Protein AF-A0A839HEW4-F1 (afdb_monomer)

Mean predicted ali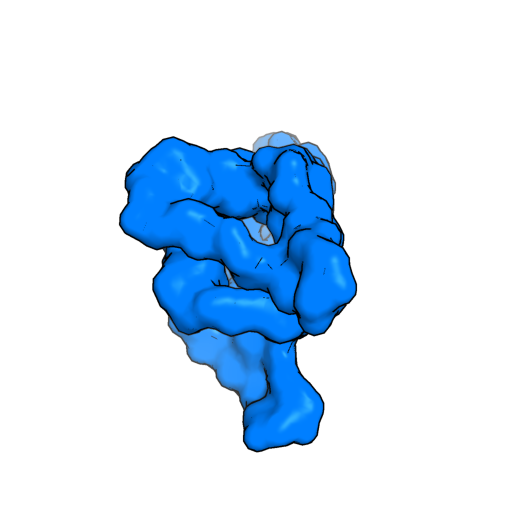gned error: 3.03 Å

Structure (mmCIF, N/CA/C/O backbone):
data_AF-A0A839HEW4-F1
#
_entry.id   AF-A0A839HEW4-F1
#
loop_
_atom_site.group_PDB
_atom_site.id
_atom_site.type_symbol
_atom_site.label_atom_id
_atom_site.label_alt_id
_atom_site.label_comp_id
_atom_site.label_asym_id
_atom_site.label_entity_id
_atom_site.label_seq_id
_atom_site.pdbx_PDB_ins_code
_atom_site.Cartn_x
_atom_site.Cartn_y
_atom_site.Cartn_z
_atom_site.occupancy
_atom_site.B_iso_or_equiv
_atom_site.auth_seq_id
_atom_site.auth_comp_id
_atom_site.auth_asym_id
_atom_site.auth_atom_id
_atom_site.pdbx_PDB_model_num
ATOM 1 N N . MET A 1 1 ? 8.901 -9.246 -14.133 1.00 79.94 1 MET A N 1
ATOM 2 C CA . MET A 1 1 ? 8.780 -8.143 -13.163 1.00 79.94 1 MET A CA 1
ATOM 3 C C . MET A 1 1 ? 8.187 -8.730 -11.905 1.00 79.94 1 MET A C 1
ATOM 5 O O . MET A 1 1 ? 7.109 -9.307 -11.976 1.00 79.94 1 MET A O 1
ATOM 9 N N . GLU A 1 2 ? 8.941 -8.693 -10.814 1.00 91.31 2 GLU A N 1
ATOM 10 C CA . GLU A 1 2 ? 8.476 -9.161 -9.508 1.00 91.31 2 GLU A CA 1
ATOM 11 C C . GLU A 1 2 ? 7.258 -8.34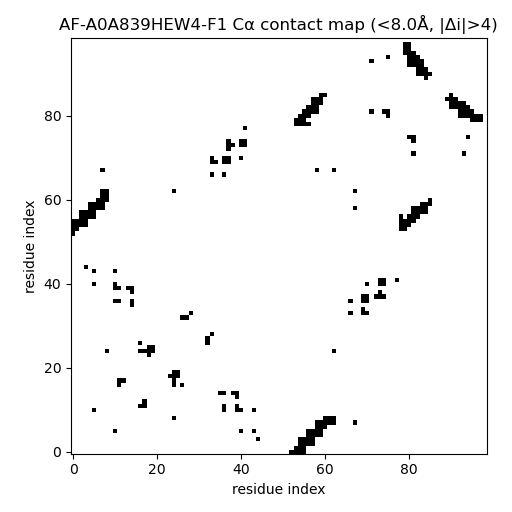2 -9.058 1.00 91.31 2 GLU A C 1
ATOM 13 O O . GLU A 1 2 ? 7.172 -7.151 -9.366 1.00 91.31 2 GLU A O 1
ATOM 18 N N . ASN A 1 3 ? 6.302 -8.980 -8.377 1.00 95.38 3 ASN A N 1
ATOM 19 C CA . ASN A 1 3 ? 5.110 -8.319 -7.850 1.00 95.38 3 ASN A CA 1
ATOM 20 C C . ASN A 1 3 ? 5.028 -8.507 -6.334 1.00 95.38 3 ASN A C 1
ATOM 22 O O . ASN A 1 3 ? 4.792 -9.617 -5.860 1.00 95.38 3 ASN A O 1
ATOM 26 N N . ILE A 1 4 ? 5.186 -7.411 -5.596 1.00 97.56 4 ILE A N 1
ATOM 27 C CA . ILE A 1 4 ? 5.145 -7.381 -4.135 1.00 97.56 4 ILE A CA 1
ATOM 28 C C . ILE A 1 4 ? 3.696 -7.247 -3.663 1.00 97.56 4 ILE A C 1
ATOM 30 O O . ILE A 1 4 ? 2.983 -6.332 -4.072 1.00 97.56 4 ILE A O 1
ATOM 34 N N . ALA A 1 5 ? 3.249 -8.144 -2.787 1.00 97.44 5 ALA A N 1
ATOM 35 C CA . ALA A 1 5 ? 1.953 -8.019 -2.129 1.00 97.44 5 ALA A CA 1
ATOM 36 C C . ALA A 1 5 ? 2.087 -7.158 -0.867 1.00 97.44 5 ALA A C 1
ATOM 38 O O . ALA A 1 5 ? 2.902 -7.452 0.004 1.00 97.44 5 ALA A O 1
ATOM 39 N N . LEU A 1 6 ? 1.275 -6.110 -0.770 1.00 98.31 6 LEU A N 1
ATOM 40 C CA . LEU A 1 6 ? 1.228 -5.195 0.362 1.00 98.31 6 LEU A CA 1
ATOM 41 C C . LEU A 1 6 ? -0.173 -5.228 0.978 1.00 98.31 6 LEU A C 1
ATOM 43 O O . LEU A 1 6 ? -1.151 -4.863 0.327 1.00 98.31 6 LEU A O 1
ATOM 47 N N . ASP A 1 7 ? -0.266 -5.660 2.233 1.00 97.00 7 ASP A N 1
ATOM 48 C CA . ASP A 1 7 ? -1.511 -5.640 3.002 1.00 97.00 7 ASP A CA 1
ATOM 49 C C . ASP A 1 7 ? -1.596 -4.373 3.863 1.00 97.00 7 ASP A C 1
ATOM 51 O O . ASP A 1 7 ? -0.647 -4.012 4.563 1.00 97.00 7 ASP A O 1
ATOM 55 N N . PHE A 1 8 ? -2.746 -3.701 3.829 1.00 97.38 8 PHE A N 1
ATOM 56 C CA . PHE A 1 8 ? -2.976 -2.453 4.550 1.00 97.38 8 PHE A CA 1
ATOM 57 C C . PHE A 1 8 ? -2.778 -2.605 6.064 1.00 97.38 8 PHE A C 1
ATOM 59 O O . PHE A 1 8 ? -2.221 -1.714 6.703 1.00 97.38 8 PHE A O 1
ATOM 66 N N . THR A 1 9 ? -3.190 -3.733 6.650 1.00 95.00 9 THR A N 1
ATOM 67 C CA . THR A 1 9 ? -3.045 -3.979 8.092 1.00 95.00 9 THR A CA 1
ATOM 68 C C . THR A 1 9 ? -1.579 -4.155 8.460 1.00 95.00 9 THR A C 1
ATOM 70 O O . THR A 1 9 ? -1.139 -3.620 9.475 1.00 95.00 9 THR A O 1
ATOM 73 N N . ALA A 1 10 ? -0.803 -4.846 7.620 1.00 96.38 10 ALA A N 1
ATOM 74 C CA . ALA A 1 10 ? 0.640 -4.979 7.808 1.00 96.38 10 ALA A CA 1
ATOM 75 C C . ALA A 1 10 ? 1.364 -3.625 7.700 1.00 96.38 10 ALA A C 1
ATOM 77 O O . ALA A 1 10 ? 2.233 -3.333 8.521 1.00 96.38 10 ALA A O 1
ATOM 78 N N . ILE A 1 11 ? 0.972 -2.771 6.746 1.00 98.38 11 ILE A N 1
ATOM 79 C CA . ILE A 1 11 ? 1.495 -1.399 6.635 1.00 98.38 11 ILE A CA 1
ATOM 80 C C . ILE A 1 11 ? 1.142 -0.586 7.882 1.00 98.38 11 ILE A C 1
ATOM 82 O O . ILE A 1 11 ? 2.015 0.055 8.461 1.00 98.38 11 ILE A O 1
ATOM 86 N N . ALA A 1 12 ? -0.119 -0.621 8.318 1.00 97.81 12 ALA A N 1
ATOM 87 C CA . ALA A 1 12 ? -0.563 0.101 9.504 1.00 97.81 12 ALA A CA 1
ATOM 88 C C . ALA A 1 12 ? 0.200 -0.353 10.759 1.00 97.81 12 ALA A C 1
ATOM 90 O O . ALA A 1 12 ? 0.673 0.490 11.517 1.00 97.81 12 ALA A O 1
ATOM 91 N N . ALA A 1 13 ? 0.413 -1.662 10.925 1.00 96.69 13 ALA A N 1
ATOM 92 C CA . ALA A 1 13 ? 1.216 -2.218 12.010 1.00 96.69 13 ALA A CA 1
ATOM 93 C C . ALA A 1 13 ? 2.678 -1.752 11.952 1.00 96.69 13 ALA A C 1
ATOM 95 O O . ALA A 1 13 ? 3.229 -1.341 12.973 1.00 96.69 13 ALA A O 1
ATOM 96 N N . ALA A 1 14 ? 3.293 -1.748 10.765 1.00 97.75 14 ALA A N 1
ATOM 97 C CA . ALA A 1 14 ? 4.646 -1.227 10.562 1.00 97.75 14 ALA A CA 1
ATOM 98 C C . ALA A 1 14 ? 4.748 0.291 10.821 1.00 97.75 14 ALA A C 1
ATOM 100 O O . ALA A 1 14 ? 5.794 0.771 11.249 1.00 97.75 14 ALA A O 1
ATOM 101 N N . ALA A 1 15 ? 3.656 1.033 10.626 1.00 97.75 15 ALA A N 1
ATOM 102 C CA . ALA A 1 15 ? 3.529 2.444 10.989 1.00 97.75 15 ALA A CA 1
ATOM 103 C C . ALA A 1 15 ? 3.217 2.674 12.486 1.00 97.75 15 ALA A C 1
ATOM 105 O O . ALA A 1 15 ? 3.081 3.818 12.913 1.00 97.75 15 ALA A O 1
ATOM 106 N N . GLY A 1 16 ? 3.109 1.611 13.292 1.00 96.75 16 GLY A N 1
ATOM 107 C CA . GLY A 1 16 ? 2.845 1.688 14.731 1.00 96.75 16 GLY A CA 1
ATOM 108 C C . GLY A 1 16 ? 1.363 1.708 15.117 1.00 96.75 16 GLY A C 1
ATOM 109 O O . GLY A 1 16 ? 1.043 1.946 16.281 1.00 96.75 16 GLY A O 1
ATOM 110 N N . PHE A 1 17 ? 0.451 1.443 14.180 1.00 96.25 17 PHE A N 1
ATOM 111 C CA . PHE A 1 17 ? -0.986 1.381 14.437 1.00 96.25 17 PHE A CA 1
ATOM 112 C C . PHE A 1 17 ? -1.470 -0.060 14.569 1.00 96.25 17 PHE A C 1
ATOM 114 O O . PHE A 1 17 ? -1.247 -0.897 13.698 1.00 96.25 17 PHE A O 1
ATOM 121 N N . THR A 1 18 ? -2.210 -0.341 15.635 1.00 92.00 18 THR A N 1
ATOM 122 C CA . THR A 1 18 ? -2.858 -1.636 15.855 1.00 92.00 18 THR A CA 1
ATOM 123 C C . THR A 1 18 ? -4.377 -1.477 15.899 1.00 92.00 18 THR A C 1
ATOM 125 O O . THR A 1 18 ? -4.878 -0.388 16.196 1.00 92.00 18 THR A O 1
ATOM 128 N N . PRO A 1 19 ? -5.143 -2.537 15.579 1.00 90.00 19 PRO A N 1
ATOM 129 C CA . PRO A 1 19 ? -6.587 -2.508 15.753 1.00 90.00 19 PRO A CA 1
ATOM 130 C C . PRO A 1 19 ? -6.976 -2.218 17.207 1.00 90.00 19 PRO A C 1
ATOM 132 O O . PRO A 1 19 ? -6.347 -2.717 18.141 1.00 90.00 19 PRO A O 1
ATOM 135 N N . GLY A 1 20 ? -8.031 -1.426 17.393 1.00 87.75 20 GLY A N 1
ATOM 136 C CA . GLY A 1 20 ? -8.610 -1.166 18.705 1.00 87.75 20 GLY A CA 1
ATOM 137 C C . GLY A 1 20 ? -9.347 -2.381 19.274 1.00 87.75 20 GLY A C 1
ATOM 138 O O . GLY A 1 20 ? -9.436 -3.441 18.655 1.00 87.75 20 GLY A O 1
ATOM 139 N N . ALA A 1 21 ? -9.942 -2.212 20.457 1.00 88.94 21 ALA A N 1
ATOM 140 C CA . ALA A 1 21 ? -10.748 -3.255 21.104 1.00 88.94 21 ALA A CA 1
ATOM 141 C C . ALA A 1 21 ? -11.987 -3.676 20.283 1.00 88.94 21 ALA A C 1
ATOM 143 O O . ALA A 1 21 ? -12.515 -4.767 20.471 1.00 88.94 21 ALA A O 1
ATOM 144 N N . ASP A 1 22 ? -12.437 -2.824 19.360 1.00 88.44 22 ASP A N 1
ATOM 145 C CA . ASP A 1 22 ? -13.498 -3.095 18.383 1.00 88.44 22 ASP A CA 1
ATOM 146 C C . ASP A 1 22 ? -13.017 -3.916 17.170 1.00 88.44 22 ASP A C 1
ATOM 148 O O . ASP A 1 22 ? -13.800 -4.200 16.261 1.00 88.44 22 ASP A O 1
ATOM 152 N N . GLY A 1 23 ? -11.731 -4.277 17.134 1.00 85.69 23 GLY A N 1
ATOM 153 C CA . GLY A 1 23 ? -11.092 -4.984 16.031 1.00 85.69 23 GLY A CA 1
ATOM 154 C C . GLY A 1 23 ? -10.855 -4.119 14.792 1.00 85.69 23 GLY A C 1
ATOM 155 O O . GLY A 1 23 ? -10.493 -4.660 13.748 1.00 85.69 23 GLY A O 1
ATOM 156 N N . ARG A 1 24 ? -11.056 -2.795 14.866 1.00 85.44 24 ARG A N 1
ATOM 157 C CA . ARG A 1 24 ? -10.917 -1.883 13.721 1.00 85.44 24 ARG A CA 1
ATOM 158 C C . ARG A 1 24 ? -9.640 -1.057 13.805 1.00 85.44 24 ARG A C 1
ATOM 160 O O . ARG A 1 24 ? -9.205 -0.645 14.878 1.00 85.44 24 ARG A O 1
ATOM 167 N N . LEU A 1 25 ? -9.062 -0.765 12.642 1.00 88.25 25 LEU A N 1
ATOM 168 C CA . LEU A 1 25 ? -7.982 0.211 12.498 1.00 88.25 25 LEU A CA 1
ATOM 169 C C . LEU A 1 25 ? -8.563 1.632 12.567 1.00 88.25 25 LEU A C 1
ATOM 171 O O . LEU A 1 25 ? -8.978 2.201 11.557 1.00 88.25 25 LEU A O 1
ATOM 175 N N . ASN A 1 26 ? -8.602 2.197 13.772 1.00 87.12 26 ASN A N 1
ATOM 176 C CA . ASN A 1 26 ? -9.112 3.543 14.045 1.00 87.12 26 ASN A CA 1
ATOM 177 C C . ASN A 1 26 ? -8.016 4.600 13.830 1.00 87.12 26 ASN A C 1
ATOM 179 O O . ASN A 1 26 ? -7.515 5.207 14.774 1.00 87.12 26 ASN A O 1
ATOM 183 N N . LEU A 1 27 ? -7.613 4.777 12.571 1.00 94.19 27 LEU A N 1
ATOM 184 C CA . LEU A 1 27 ? -6.530 5.683 12.185 1.00 94.19 27 LEU A CA 1
ATOM 185 C C . LEU A 1 27 ? -6.952 7.162 12.290 1.00 94.19 27 LEU A C 1
ATOM 187 O O . LEU A 1 27 ? -7.965 7.536 11.686 1.00 94.19 27 LEU A O 1
ATOM 191 N N . PRO A 1 28 ? -6.178 8.025 12.977 1.00 95.12 28 PRO A N 1
ATOM 192 C CA . PRO A 1 28 ? -6.389 9.468 12.931 1.00 95.12 28 PRO A CA 1
ATOM 193 C C . PRO A 1 28 ? -6.229 9.997 11.499 1.00 95.12 28 PRO A C 1
ATOM 195 O O . PRO A 1 28 ? -5.248 9.705 10.824 1.00 95.12 28 PRO A O 1
ATOM 198 N N . ALA A 1 29 ? -7.177 10.799 11.016 1.00 95.31 29 ALA A N 1
ATOM 199 C CA . ALA A 1 29 ? -7.091 11.405 9.685 1.00 95.31 29 ALA A CA 1
ATOM 200 C C . ALA A 1 29 ? -6.227 12.682 9.716 1.00 95.31 29 ALA A C 1
ATOM 202 O O . ALA A 1 29 ? -6.730 13.785 9.505 1.00 95.31 29 ALA A O 1
ATOM 203 N N . THR A 1 30 ? -4.938 12.533 10.035 1.00 97.56 30 THR A N 1
ATOM 204 C CA . THR A 1 30 ? -3.958 13.631 10.110 1.00 97.56 30 THR A CA 1
ATOM 205 C C . THR A 1 30 ? -2.811 13.430 9.122 1.00 97.56 30 THR A C 1
ATOM 207 O O . THR A 1 30 ? -2.587 12.316 8.638 1.00 97.56 30 THR A O 1
ATOM 210 N N . GLN A 1 31 ? -2.063 14.501 8.835 1.00 97.19 31 GLN A N 1
ATOM 211 C CA . GLN A 1 31 ? -0.898 14.432 7.949 1.00 97.19 31 GLN A CA 1
ATOM 212 C C . GLN A 1 31 ? 0.167 13.481 8.506 1.00 97.19 31 GLN A C 1
ATOM 214 O O . GLN A 1 31 ? 0.699 12.659 7.772 1.00 97.19 31 GLN A O 1
ATOM 219 N N . GLU A 1 32 ? 0.406 13.514 9.816 1.00 98.31 32 GLU A N 1
ATOM 220 C CA . GLU A 1 32 ? 1.386 12.651 10.481 1.00 98.31 32 GLU A CA 1
ATOM 221 C C . GLU A 1 32 ? 1.034 11.169 10.310 1.00 98.31 32 GLU A C 1
ATOM 223 O O . GLU A 1 32 ? 1.914 10.332 10.112 1.00 98.31 32 GLU A O 1
ATOM 228 N N . THR A 1 33 ? -0.260 10.835 10.337 1.00 98.31 33 THR A N 1
ATOM 229 C CA . THR A 1 33 ? -0.717 9.460 10.101 1.00 98.31 33 THR A CA 1
ATOM 230 C C . THR A 1 33 ? -0.514 9.054 8.642 1.00 98.31 33 THR A C 1
ATOM 232 O O . THR A 1 33 ? -0.068 7.939 8.369 1.00 98.31 33 THR A O 1
ATOM 235 N N . ALA A 1 34 ? -0.810 9.950 7.698 1.00 98.25 34 ALA A N 1
ATOM 236 C CA . ALA A 1 34 ? -0.567 9.711 6.278 1.00 98.25 34 ALA A CA 1
ATOM 237 C C . ALA A 1 34 ? 0.927 9.487 5.983 1.00 98.25 34 ALA A C 1
ATOM 239 O O . ALA A 1 34 ? 1.274 8.533 5.282 1.00 98.25 34 ALA A O 1
ATOM 240 N N . ASP A 1 35 ? 1.800 10.308 6.566 1.00 98.38 35 ASP A N 1
ATOM 241 C CA . ASP A 1 35 ? 3.252 10.208 6.411 1.00 98.38 35 ASP A CA 1
ATOM 242 C C . ASP A 1 35 ? 3.790 8.905 7.015 1.00 98.38 35 ASP A C 1
ATOM 244 O O . ASP A 1 35 ? 4.601 8.220 6.389 1.00 98.38 35 ASP A O 1
ATOM 248 N N . ALA A 1 36 ? 3.295 8.504 8.191 1.00 98.56 36 ALA A N 1
ATOM 249 C CA . ALA A 1 36 ? 3.678 7.242 8.821 1.00 98.56 36 ALA A CA 1
ATOM 250 C C . ALA A 1 36 ? 3.309 6.026 7.951 1.00 98.56 36 ALA A C 1
ATOM 252 O O . ALA A 1 36 ? 4.137 5.135 7.752 1.00 98.56 36 ALA A O 1
ATOM 253 N N . LEU A 1 37 ? 2.101 6.006 7.372 1.00 98.62 37 LEU A N 1
ATOM 254 C CA . LEU A 1 37 ? 1.677 4.954 6.438 1.00 98.62 37 LEU A CA 1
ATOM 255 C C . LEU A 1 37 ? 2.532 4.936 5.163 1.00 98.62 37 LEU A C 1
ATOM 257 O O . LEU A 1 37 ? 2.907 3.863 4.691 1.00 98.62 37 LEU A O 1
ATOM 261 N N . ALA A 1 38 ? 2.852 6.109 4.614 1.00 98.25 38 ALA A N 1
ATOM 262 C CA . ALA A 1 38 ? 3.696 6.244 3.432 1.00 98.25 38 ALA A CA 1
ATOM 263 C C . ALA A 1 38 ? 5.107 5.685 3.676 1.00 98.25 38 ALA A C 1
ATOM 265 O O . ALA A 1 38 ? 5.592 4.860 2.898 1.00 98.25 38 ALA A O 1
ATOM 266 N N . VAL A 1 39 ? 5.745 6.084 4.781 1.00 98.31 39 VAL A N 1
ATOM 267 C CA . VAL A 1 39 ? 7.078 5.601 5.173 1.00 98.31 39 VAL A CA 1
ATOM 268 C C . VAL A 1 39 ? 7.064 4.091 5.396 1.00 98.31 39 VAL A C 1
ATOM 270 O O . VAL A 1 39 ? 7.923 3.389 4.858 1.00 98.31 39 VAL A O 1
ATOM 273 N N . ALA A 1 40 ? 6.075 3.575 6.129 1.00 98.50 40 ALA A N 1
ATOM 274 C CA . ALA A 1 40 ? 5.951 2.147 6.394 1.00 98.50 40 ALA A CA 1
ATOM 275 C C . ALA A 1 40 ? 5.770 1.331 5.106 1.00 98.50 40 ALA A C 1
ATOM 277 O O . ALA A 1 40 ? 6.440 0.317 4.924 1.00 98.50 40 ALA A O 1
ATOM 278 N N . ALA A 1 41 ? 4.929 1.788 4.174 1.00 98.50 41 ALA A N 1
ATOM 279 C CA . ALA A 1 41 ? 4.727 1.101 2.901 1.00 98.50 41 ALA A CA 1
ATOM 280 C C . ALA A 1 41 ? 6.014 1.019 2.067 1.00 98.50 41 ALA A C 1
ATOM 282 O O . ALA A 1 41 ? 6.303 -0.027 1.488 1.00 98.50 41 ALA A O 1
ATOM 283 N N . ILE A 1 42 ? 6.809 2.094 2.030 1.00 97.69 42 ILE A N 1
ATOM 284 C CA . ILE A 1 42 ? 8.100 2.109 1.326 1.00 97.69 42 ILE A CA 1
ATOM 285 C C . ILE A 1 42 ? 9.106 1.177 2.007 1.00 97.69 42 ILE A C 1
ATOM 287 O O . ILE A 1 42 ? 9.850 0.486 1.314 1.00 97.69 42 ILE A O 1
ATOM 291 N N . ALA A 1 43 ? 9.130 1.141 3.340 1.00 97.00 43 ALA A N 1
ATOM 292 C CA . ALA A 1 43 ? 10.042 0.293 4.105 1.00 97.00 43 ALA A CA 1
ATOM 293 C C . ALA A 1 43 ? 9.772 -1.212 3.927 1.00 97.00 43 ALA A C 1
ATOM 295 O O . ALA A 1 43 ? 10.674 -2.019 4.137 1.00 97.00 43 ALA A O 1
ATOM 296 N N . LEU A 1 44 ? 8.553 -1.590 3.525 1.00 97.19 44 LEU A N 1
ATOM 297 C CA . LEU A 1 44 ? 8.192 -2.974 3.199 1.00 97.19 44 LEU A CA 1
ATOM 298 C C . LEU A 1 44 ? 8.586 -3.394 1.774 1.00 97.19 44 LEU A C 1
ATOM 300 O O . LEU A 1 44 ? 8.454 -4.567 1.427 1.00 97.19 44 LEU A O 1
ATOM 304 N N . LEU A 1 45 ? 9.0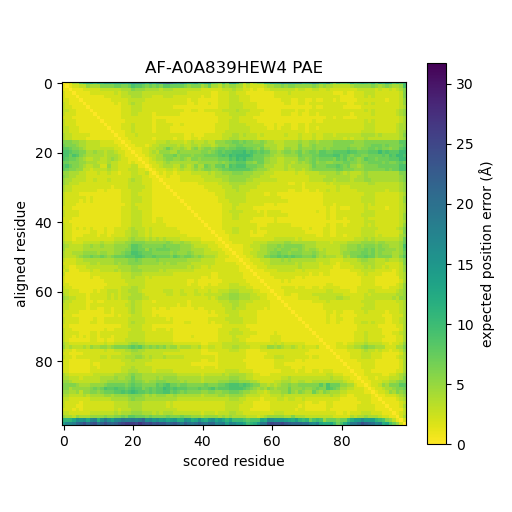58 -2.465 0.938 1.00 96.25 45 LEU A N 1
ATOM 305 C CA . LEU A 1 45 ? 9.628 -2.805 -0.362 1.00 96.25 45 LEU A CA 1
ATOM 306 C C . LEU A 1 45 ? 11.065 -3.323 -0.206 1.00 96.25 45 LEU A C 1
ATOM 308 O O . LEU A 1 45 ? 11.773 -2.922 0.723 1.00 96.25 45 LEU A O 1
ATOM 312 N N . PRO A 1 46 ? 11.549 -4.158 -1.143 1.00 94.56 46 PRO A N 1
ATOM 313 C CA . PRO A 1 46 ? 12.968 -4.475 -1.207 1.00 94.56 46 PRO A CA 1
ATOM 314 C C . PRO A 1 46 ? 13.798 -3.195 -1.382 1.00 94.56 46 PRO A C 1
ATOM 316 O O . PRO A 1 46 ? 13.366 -2.212 -1.993 1.00 94.56 46 PRO A O 1
ATOM 319 N N . THR A 1 47 ? 15.015 -3.201 -0.835 1.00 92.75 47 THR A N 1
ATOM 320 C CA . THR A 1 47 ? 15.959 -2.100 -1.052 1.00 92.75 47 THR A CA 1
ATOM 321 C C . THR A 1 47 ? 16.300 -2.012 -2.533 1.00 92.75 47 THR A C 1
ATOM 323 O O . THR A 1 47 ? 16.744 -2.995 -3.112 1.00 92.75 47 THR A O 1
ATOM 326 N N . TRP A 1 48 ? 16.108 -0.831 -3.118 1.00 90.12 48 TRP A N 1
ATOM 327 C CA . TRP A 1 48 ? 16.473 -0.557 -4.504 1.00 90.12 48 TRP A CA 1
ATOM 328 C C . TRP A 1 48 ? 17.923 -0.088 -4.608 1.00 90.12 48 TRP A C 1
ATOM 330 O O . TRP A 1 48 ? 18.359 0.782 -3.848 1.00 90.12 48 TRP A O 1
ATOM 340 N N . GLN A 1 49 ? 18.633 -0.615 -5.596 1.00 91.44 49 GLN A N 1
ATOM 341 C CA . GLN A 1 49 ? 19.955 -0.186 -6.021 1.00 91.44 49 GLN A CA 1
ATOM 342 C C . GLN A 1 49 ? 19.945 0.207 -7.501 1.00 91.44 49 GLN A C 1
ATOM 344 O O . GLN A 1 49 ? 19.124 -0.243 -8.302 1.00 91.44 49 GLN A O 1
ATOM 349 N N . VAL A 1 50 ? 20.887 1.072 -7.882 1.00 90.19 50 VAL A N 1
ATOM 350 C CA . VAL A 1 50 ? 21.055 1.482 -9.280 1.00 90.19 50 VAL A CA 1
ATOM 351 C C . VAL A 1 50 ? 21.337 0.247 -10.137 1.00 90.19 50 VAL A C 1
ATOM 353 O O . VAL A 1 50 ? 22.322 -0.450 -9.913 1.00 90.19 50 VAL A O 1
ATOM 356 N N . GLY A 1 51 ? 20.492 0.016 -11.143 1.00 90.75 51 GLY A N 1
ATOM 357 C CA . GLY A 1 51 ? 20.580 -1.142 -12.037 1.00 90.75 51 GLY A CA 1
ATOM 358 C C . GLY A 1 51 ? 19.590 -2.263 -11.716 1.00 90.75 51 GLY A C 1
ATOM 359 O O . GLY A 1 51 ? 19.418 -3.147 -12.555 1.00 90.75 51 GLY A O 1
ATOM 360 N N . ASP A 1 52 ? 18.898 -2.206 -10.573 1.00 91.75 52 ASP A N 1
ATOM 361 C CA . ASP A 1 52 ? 17.848 -3.170 -10.251 1.00 91.75 52 ASP A CA 1
ATOM 362 C C . ASP A 1 52 ? 16.701 -3.104 -11.259 1.00 91.75 52 ASP A C 1
ATOM 364 O O . ASP A 1 52 ? 16.298 -2.036 -11.738 1.00 91.75 52 ASP A O 1
ATOM 368 N N . ALA A 1 53 ? 16.139 -4.276 -11.553 1.00 92.06 53 ALA A N 1
ATOM 369 C CA . ALA A 1 53 ? 14.950 -4.37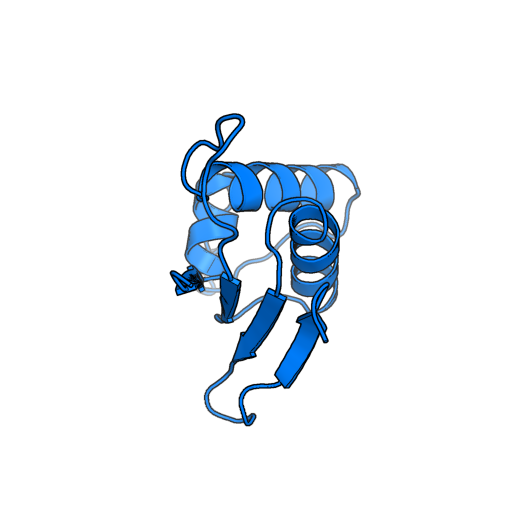3 -12.377 1.00 92.06 53 ALA A CA 1
ATOM 370 C C . ALA A 1 53 ? 13.754 -3.687 -11.686 1.00 92.06 53 ALA A C 1
ATOM 372 O O . ALA A 1 53 ? 13.619 -3.755 -10.462 1.00 92.06 53 ALA A O 1
ATOM 373 N N . PRO A 1 54 ? 12.839 -3.067 -12.451 1.00 93.25 54 PRO A N 1
ATOM 374 C CA . PRO A 1 54 ? 11.624 -2.507 -11.879 1.00 93.25 54 PRO A CA 1
ATOM 375 C C . PRO A 1 54 ? 10.750 -3.599 -11.251 1.00 93.25 54 PRO A C 1
ATOM 377 O O . PRO A 1 54 ? 10.613 -4.703 -11.793 1.00 93.25 54 PRO A O 1
ATOM 380 N N . ILE A 1 55 ? 10.097 -3.244 -10.145 1.00 95.62 55 ILE A N 1
ATOM 381 C CA . ILE A 1 55 ? 9.114 -4.080 -9.447 1.00 95.62 55 ILE A CA 1
ATOM 382 C C . ILE A 1 55 ? 7.701 -3.517 -9.615 1.00 95.62 55 ILE A C 1
ATOM 384 O O . ILE A 1 55 ? 7.506 -2.327 -9.869 1.00 95.62 55 ILE A O 1
ATOM 388 N N . SER A 1 56 ? 6.701 -4.375 -9.456 1.00 97.38 56 SER A N 1
ATOM 389 C CA . SER A 1 56 ? 5.296 -4.001 -9.291 1.00 97.38 56 SER A CA 1
ATOM 390 C C . SER A 1 56 ? 4.855 -4.239 -7.850 1.00 97.38 56 SER A C 1
ATOM 392 O O . SER A 1 56 ? 5.465 -5.035 -7.137 1.00 97.38 56 SER A O 1
ATOM 394 N N . ALA A 1 57 ? 3.775 -3.586 -7.434 1.00 98.12 57 ALA A N 1
ATOM 395 C CA . ALA A 1 57 ? 3.115 -3.882 -6.172 1.00 98.12 57 ALA A CA 1
ATOM 396 C C . ALA A 1 57 ? 1.606 -4.076 -6.344 1.00 98.12 57 ALA A C 1
ATOM 398 O O . ALA A 1 57 ? 0.968 -3.501 -7.231 1.00 98.12 57 ALA A O 1
ATOM 399 N N . THR A 1 58 ? 1.027 -4.876 -5.453 1.00 98.25 58 THR A N 1
ATOM 400 C CA . THR A 1 58 ? -0.416 -5.031 -5.279 1.00 98.25 58 THR A CA 1
ATOM 401 C C . THR A 1 58 ? -0.793 -4.635 -3.857 1.00 98.25 58 THR A C 1
ATOM 403 O O . THR A 1 58 ? -0.377 -5.303 -2.915 1.00 98.25 58 THR A O 1
ATOM 406 N N . LEU A 1 59 ? -1.574 -3.565 -3.707 1.00 98.31 59 LEU A N 1
ATOM 407 C CA . LEU A 1 59 ? -2.120 -3.109 -2.431 1.00 98.31 59 LEU A CA 1
ATOM 408 C C . LEU A 1 59 ? -3.498 -3.739 -2.196 1.00 98.31 59 LEU A C 1
ATOM 410 O O . LEU A 1 59 ? -4.379 -3.668 -3.055 1.00 98.31 59 LEU A O 1
ATOM 414 N N . THR A 1 60 ? -3.676 -4.345 -1.029 1.00 97.44 60 THR A N 1
ATOM 415 C CA . THR A 1 60 ? -4.911 -5.006 -0.591 1.00 97.44 60 THR A CA 1
ATOM 416 C C . THR A 1 60 ? -5.152 -4.746 0.897 1.00 97.44 60 THR A C 1
ATOM 418 O O . THR A 1 60 ? -4.356 -4.079 1.556 1.00 97.44 60 THR A O 1
ATOM 421 N N . GLY A 1 61 ? -6.233 -5.297 1.438 1.00 94.25 61 GLY A N 1
ATOM 422 C CA . GLY A 1 61 ? -6.554 -5.253 2.860 1.00 94.25 61 GLY A CA 1
ATOM 423 C C . GLY A 1 61 ? -7.599 -4.199 3.217 1.00 94.25 61 GLY A C 1
ATOM 424 O O . GLY A 1 61 ? -7.954 -3.320 2.431 1.00 94.25 61 GLY A O 1
ATOM 425 N N . ALA A 1 62 ? -8.144 -4.322 4.426 1.00 92.00 62 ALA A N 1
ATOM 426 C CA . ALA A 1 62 ? -9.129 -3.384 4.943 1.00 92.00 62 ALA A CA 1
ATOM 427 C C . ALA A 1 62 ? -8.440 -2.121 5.476 1.00 92.00 62 ALA A C 1
ATOM 429 O O . ALA A 1 62 ? -7.518 -2.196 6.284 1.00 92.00 62 ALA A O 1
ATOM 430 N N . GLY A 1 63 ? -8.928 -0.955 5.065 1.00 92.06 63 GLY A N 1
ATOM 431 C CA . GLY A 1 63 ? -8.416 0.333 5.514 1.00 92.06 63 GLY A CA 1
ATOM 432 C C . GLY A 1 63 ? -9.243 1.483 4.950 1.00 92.06 63 GLY A C 1
ATOM 433 O O . GLY A 1 63 ? -10.007 1.285 4.001 1.00 92.06 63 GLY A O 1
ATOM 434 N N . PRO A 1 64 ? -9.124 2.696 5.509 1.00 94.19 64 PRO A N 1
ATOM 435 C CA . PRO A 1 64 ? -9.806 3.854 4.959 1.00 94.19 64 PRO A CA 1
ATOM 436 C C . PRO A 1 64 ? -9.298 4.179 3.547 1.00 94.19 64 PRO A C 1
ATOM 438 O O . PRO A 1 64 ? -8.119 3.999 3.229 1.00 94.19 64 PRO A O 1
ATOM 441 N N . VAL A 1 65 ? -10.190 4.7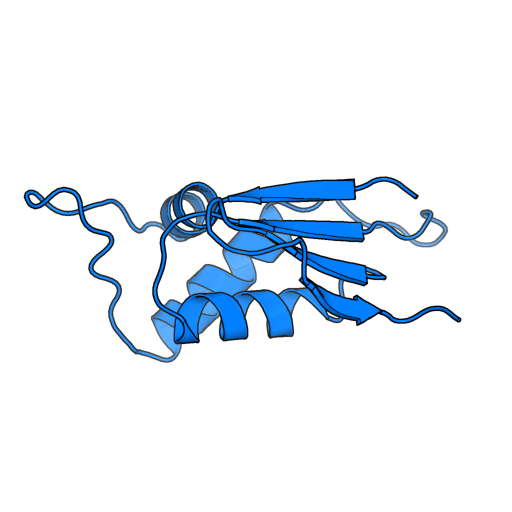09 2.705 1.00 95.06 65 VAL A N 1
ATOM 442 C CA . VAL A 1 65 ? -9.869 5.089 1.317 1.00 95.06 65 VAL A CA 1
ATOM 443 C C . VAL A 1 65 ? -8.728 6.105 1.270 1.00 95.06 65 VAL A C 1
ATOM 445 O O . VAL A 1 65 ? -7.799 5.939 0.487 1.00 95.06 65 VAL A O 1
ATOM 448 N N . TRP A 1 66 ? -8.746 7.118 2.143 1.00 97.06 66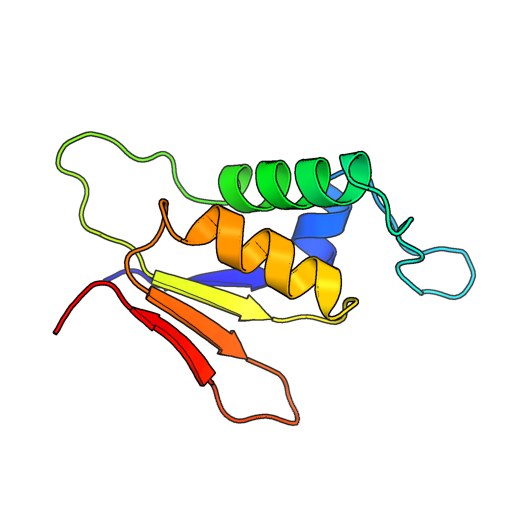 TRP A N 1
ATOM 449 C CA . TRP A 1 66 ? -7.680 8.123 2.189 1.00 97.06 66 TRP A CA 1
ATOM 450 C C . TRP A 1 66 ? -6.307 7.491 2.466 1.00 97.06 66 TRP A C 1
ATOM 452 O O . TRP A 1 66 ? -5.337 7.853 1.810 1.00 97.06 66 TRP A O 1
ATOM 462 N N . GLY A 1 67 ? -6.232 6.484 3.345 1.00 97.75 67 GLY A N 1
ATOM 463 C CA . GLY A 1 67 ? -4.980 5.793 3.658 1.00 97.75 67 GLY A CA 1
ATOM 464 C C . GLY A 1 67 ? -4.431 5.030 2.454 1.00 97.75 67 GLY A C 1
ATOM 465 O O . GLY A 1 67 ? -3.234 5.082 2.182 1.00 97.75 67 GLY A O 1
ATOM 466 N N . HIS A 1 68 ? -5.310 4.379 1.684 1.00 97.69 68 HIS A N 1
ATOM 467 C CA . HIS A 1 68 ? -4.919 3.715 0.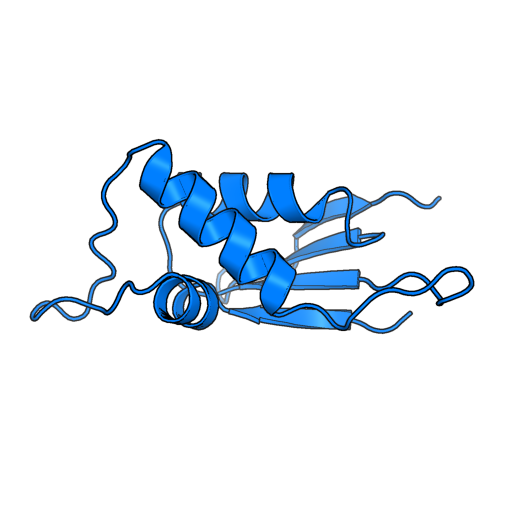438 1.00 97.69 68 HIS A CA 1
ATOM 468 C C . HIS A 1 68 ? -4.344 4.707 -0.576 1.00 97.69 68 HIS A C 1
ATOM 470 O O . HIS A 1 68 ? -3.349 4.404 -1.228 1.00 97.69 68 HIS A O 1
ATOM 476 N N . LEU A 1 69 ? -4.941 5.896 -0.693 1.00 98.06 69 LEU A N 1
ATOM 477 C CA . LEU A 1 69 ? -4.468 6.939 -1.605 1.00 98.06 69 LEU A CA 1
ATOM 478 C C . LEU A 1 69 ? -3.109 7.511 -1.175 1.00 98.06 69 LEU A C 1
ATOM 480 O O . LEU A 1 69 ? -2.244 7.708 -2.026 1.00 98.06 69 LEU A O 1
ATOM 484 N N . CYS A 1 70 ? -2.886 7.712 0.128 1.00 98.06 70 CYS A N 1
ATOM 485 C CA . CYS A 1 70 ? -1.587 8.130 0.663 1.00 98.06 70 CYS A CA 1
ATOM 486 C C . CYS A 1 70 ? -0.489 7.104 0.347 1.00 98.06 70 CYS A C 1
ATOM 488 O O . CYS A 1 70 ? 0.565 7.466 -0.176 1.00 98.06 70 CYS A O 1
ATOM 490 N N . ILE A 1 71 ? -0.759 5.816 0.590 1.00 98.62 71 ILE A N 1
ATOM 491 C CA . ILE A 1 71 ? 0.165 4.721 0.262 1.00 98.62 71 ILE A CA 1
ATOM 492 C C . ILE A 1 71 ? 0.419 4.671 -1.248 1.00 98.62 71 ILE A C 1
ATOM 494 O O . ILE A 1 71 ? 1.567 4.591 -1.679 1.00 98.62 71 ILE A O 1
ATOM 498 N N . ALA A 1 72 ? -0.630 4.762 -2.069 1.00 98.44 72 ALA A N 1
ATOM 499 C CA . ALA A 1 72 ? -0.494 4.740 -3.521 1.00 98.44 72 ALA A CA 1
ATOM 500 C C . ALA A 1 72 ? 0.397 5.879 -4.036 1.00 98.44 72 ALA A C 1
ATOM 502 O O . ALA A 1 72 ? 1.276 5.640 -4.864 1.00 98.44 72 ALA A O 1
ATOM 503 N N . HIS A 1 73 ? 0.222 7.095 -3.513 1.00 98.12 73 HIS A N 1
ATOM 504 C CA . HIS A 1 73 ? 1.073 8.230 -3.858 1.00 98.12 73 HIS A CA 1
ATOM 505 C C . HIS A 1 73 ? 2.538 7.995 -3.458 1.00 98.12 73 HIS A C 1
ATOM 507 O O . HIS A 1 73 ? 3.435 8.222 -4.267 1.00 98.12 73 HIS A O 1
ATOM 513 N N . ALA A 1 74 ? 2.788 7.473 -2.254 1.00 97.88 74 ALA A N 1
ATOM 514 C CA . ALA A 1 74 ? 4.139 7.170 -1.779 1.00 97.88 74 ALA A CA 1
ATOM 515 C C . ALA A 1 74 ? 4.858 6.120 -2.648 1.00 97.88 74 ALA A C 1
ATOM 517 O O . ALA A 1 74 ? 6.063 6.209 -2.890 1.00 97.88 74 ALA A O 1
ATOM 518 N N . LEU A 1 75 ? 4.111 5.134 -3.155 1.00 97.88 75 LEU A N 1
ATOM 519 C CA . LEU A 1 75 ? 4.641 4.062 -3.997 1.00 97.88 75 LEU A CA 1
ATOM 520 C C . LEU A 1 75 ? 4.878 4.486 -5.454 1.00 97.88 75 LEU A C 1
ATOM 522 O O . LEU A 1 75 ? 5.640 3.816 -6.148 1.00 97.88 75 LEU A O 1
ATOM 526 N N . HIS A 1 76 ? 4.283 5.589 -5.918 1.00 95.62 76 HIS A N 1
ATOM 527 C CA . HIS A 1 76 ? 4.385 6.066 -7.305 1.00 95.62 76 HIS A CA 1
ATOM 528 C C . HIS A 1 76 ? 5.835 6.216 -7.791 1.00 95.62 76 HIS A C 1
ATOM 530 O O . HIS A 1 76 ? 6.165 5.819 -8.901 1.00 95.62 76 HIS A O 1
ATOM 536 N N . GLY A 1 77 ? 6.735 6.716 -6.938 1.00 90.44 77 GLY A N 1
ATOM 537 C CA . GLY A 1 77 ? 8.166 6.837 -7.253 1.00 90.44 77 GLY A CA 1
ATOM 538 C C . GLY A 1 77 ? 9.018 5.608 -6.913 1.00 90.44 77 GLY A C 1
ATOM 539 O O . GLY A 1 77 ? 10.244 5.692 -6.967 1.00 90.44 77 GLY A O 1
ATOM 540 N N . ARG A 1 78 ? 8.410 4.497 -6.479 1.00 94.69 78 ARG A N 1
ATOM 541 C CA . ARG A 1 78 ? 9.115 3.323 -5.927 1.00 94.69 78 ARG A CA 1
ATOM 542 C C . ARG A 1 78 ? 8.801 2.016 -6.647 1.00 94.69 78 ARG A C 1
ATOM 544 O O . ARG A 1 78 ? 9.597 1.087 -6.567 1.00 94.69 78 ARG A O 1
ATOM 551 N N . VAL A 1 79 ? 7.674 1.940 -7.351 1.00 96.19 79 VAL A N 1
ATOM 552 C CA . VAL A 1 79 ? 7.279 0.773 -8.149 1.00 96.19 79 VAL A CA 1
ATOM 553 C C . VAL A 1 79 ? 6.890 1.215 -9.557 1.00 96.19 79 VAL A C 1
ATOM 555 O O . VAL A 1 79 ? 6.371 2.308 -9.753 1.00 96.19 79 VAL A O 1
ATOM 558 N N . ALA A 1 80 ? 7.103 0.361 -10.555 1.00 95.69 80 ALA A N 1
ATOM 559 C CA . ALA A 1 80 ? 6.727 0.663 -11.936 1.00 95.69 80 ALA A CA 1
ATOM 560 C C . ALA A 1 80 ? 5.217 0.536 -12.185 1.00 95.69 80 ALA A C 1
ATOM 562 O O . ALA A 1 80 ? 4.693 1.138 -13.120 1.00 95.69 80 ALA A O 1
ATOM 563 N N . LYS A 1 81 ? 4.508 -0.252 -11.372 1.00 97.69 81 LYS A N 1
ATOM 564 C CA . LYS A 1 81 ? 3.057 -0.441 -11.459 1.00 97.69 81 LYS A CA 1
ATOM 565 C C . LYS A 1 81 ? 2.484 -0.731 -10.080 1.00 97.69 81 LYS A C 1
ATOM 567 O O . LYS A 1 81 ? 3.020 -1.575 -9.362 1.00 97.69 81 LYS A O 1
ATOM 572 N N . LEU A 1 82 ? 1.362 -0.094 -9.758 1.00 98.38 82 LEU A N 1
ATOM 573 C CA . LEU A 1 82 ? 0.561 -0.410 -8.580 1.00 98.38 82 LEU A CA 1
ATOM 574 C C . LEU A 1 82 ? -0.816 -0.911 -9.000 1.00 98.38 82 LEU A C 1
ATOM 576 O O . LEU A 1 82 ? -1.506 -0.291 -9.810 1.00 98.38 82 LEU A O 1
ATOM 580 N N . THR A 1 83 ? -1.224 -2.024 -8.407 1.00 98.25 83 THR A N 1
ATOM 581 C CA . THR A 1 83 ? -2.563 -2.595 -8.556 1.00 98.25 83 THR A CA 1
ATOM 582 C C . THR A 1 83 ? -3.267 -2.578 -7.204 1.00 98.25 83 THR A C 1
ATOM 584 O O . THR A 1 83 ? -2.652 -2.887 -6.192 1.00 98.25 83 THR A O 1
ATOM 587 N N . TYR A 1 84 ? -4.544 -2.228 -7.171 1.00 97.75 84 TYR A N 1
ATOM 588 C CA . TYR A 1 84 ? -5.414 -2.428 -6.019 1.00 97.75 84 TYR A CA 1
ATOM 589 C C . TYR A 1 84 ? -6.217 -3.717 -6.205 1.00 97.75 84 TYR A C 1
ATOM 591 O O . TYR A 1 84 ? -6.740 -3.960 -7.295 1.00 97.75 84 TYR A O 1
ATOM 599 N N . ALA A 1 85 ? -6.330 -4.538 -5.163 1.00 96.00 85 ALA A N 1
ATOM 600 C CA . ALA A 1 85 ? -7.141 -5.753 -5.179 1.00 96.00 85 ALA A CA 1
ATOM 601 C C . ALA A 1 85 ? -7.965 -5.879 -3.892 1.00 96.00 85 ALA A C 1
ATOM 603 O O . ALA A 1 85 ? -7.477 -5.582 -2.806 1.00 96.00 85 ALA A O 1
ATOM 604 N N . ALA A 1 86 ? -9.207 -6.351 -4.014 1.00 93.31 86 ALA A N 1
ATOM 605 C CA . ALA A 1 86 ? -10.087 -6.649 -2.886 1.00 93.31 86 ALA A CA 1
ATOM 606 C C . ALA A 1 86 ? -11.065 -7.781 -3.257 1.00 93.31 86 ALA A C 1
ATOM 608 O O . ALA A 1 86 ? -11.354 -7.955 -4.437 1.00 93.31 86 ALA A O 1
ATOM 609 N N . PRO A 1 87 ? -11.626 -8.543 -2.297 1.00 91.81 87 PRO A N 1
ATOM 610 C CA . PRO A 1 87 ? -12.500 -9.687 -2.601 1.00 91.81 87 PRO A CA 1
ATOM 611 C C . PRO A 1 87 ? -13.735 -9.349 -3.450 1.00 91.81 87 PRO A C 1
ATOM 613 O O . PRO A 1 87 ? -14.254 -10.193 -4.173 1.00 91.81 87 PRO A O 1
ATOM 616 N N . ASN A 1 88 ? -14.217 -8.114 -3.347 1.00 91.50 88 ASN A N 1
ATOM 617 C CA . ASN A 1 88 ? -15.407 -7.601 -4.019 1.00 91.50 88 ASN A CA 1
ATOM 618 C C . ASN A 1 88 ? -15.089 -6.758 -5.265 1.00 91.50 88 ASN A C 1
ATOM 620 O O . ASN A 1 88 ? -15.991 -6.125 -5.811 1.00 91.50 88 ASN A O 1
ATOM 624 N N . CYS A 1 89 ? -13.828 -6.706 -5.695 1.00 86.75 89 CYS A N 1
ATOM 625 C CA . CYS A 1 89 ? -13.385 -5.863 -6.794 1.00 86.75 89 CYS A CA 1
ATOM 626 C C . CYS A 1 89 ? -12.382 -6.624 -7.672 1.00 86.75 89 CYS A C 1
ATOM 628 O O . CYS A 1 89 ? -11.449 -7.227 -7.140 1.00 86.75 89 CYS A O 1
ATOM 630 N N . PRO A 1 90 ? -12.507 -6.591 -9.012 1.00 90.31 90 PRO A N 1
ATOM 631 C CA . PRO A 1 90 ? -11.419 -7.066 -9.861 1.00 90.31 90 PRO A CA 1
ATOM 632 C C . PRO A 1 90 ? -10.137 -6.279 -9.557 1.00 90.31 90 PRO A C 1
ATOM 634 O O . PRO A 1 90 ? -10.194 -5.162 -9.048 1.00 90.31 90 PRO A O 1
ATOM 637 N N . ALA A 1 91 ? -8.975 -6.842 -9.875 1.00 95.38 91 ALA A N 1
ATOM 638 C CA . ALA A 1 91 ? -7.713 -6.129 -9.717 1.00 95.38 91 ALA A CA 1
ATOM 639 C C . ALA A 1 91 ? -7.699 -4.868 -10.609 1.00 95.38 91 ALA A C 1
ATOM 641 O O . ALA A 1 91 ? -7.827 -4.970 -11.830 1.00 95.38 91 ALA A O 1
ATOM 642 N N . ILE A 1 92 ? -7.553 -3.685 -10.0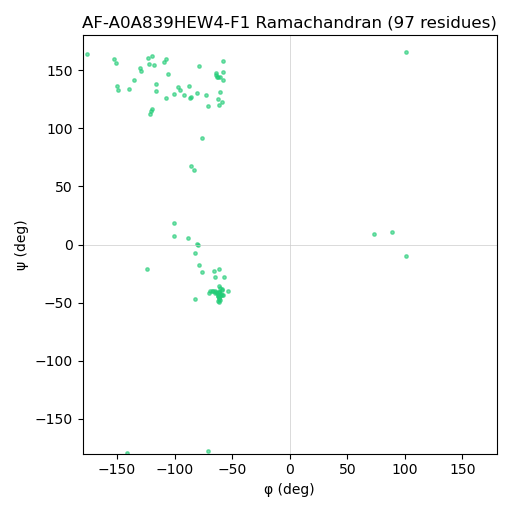06 1.00 96.56 92 ILE A N 1
ATOM 643 C CA . ILE A 1 92 ? -7.573 -2.388 -10.697 1.00 96.56 92 ILE A CA 1
ATOM 644 C C . ILE A 1 92 ? -6.161 -1.822 -10.740 1.00 96.56 92 ILE A C 1
ATOM 646 O O . ILE A 1 92 ? -5.518 -1.660 -9.706 1.00 96.56 92 ILE A O 1
ATOM 650 N N . VAL A 1 93 ? -5.678 -1.469 -11.929 1.00 97.56 93 VAL A N 1
ATOM 651 C CA . VAL A 1 93 ? -4.419 -0.727 -12.057 1.00 97.56 93 VAL A CA 1
ATOM 652 C C . VAL A 1 93 ? -4.641 0.703 -11.570 1.00 97.56 93 VAL A C 1
ATOM 654 O O . VAL A 1 93 ? -5.468 1.419 -12.125 1.00 97.56 93 VAL A O 1
ATOM 657 N N . VAL A 1 94 ? -3.901 1.108 -10.538 1.00 97.31 94 VAL A N 1
ATOM 658 C CA . VAL A 1 94 ? -3.941 2.474 -9.995 1.00 97.31 94 VAL A CA 1
ATOM 659 C C . VAL A 1 94 ? -3.047 3.389 -10.830 1.00 97.31 94 VAL A C 1
ATOM 661 O O . VAL A 1 94 ? -3.469 4.465 -11.239 1.00 97.31 94 VAL A O 1
ATOM 664 N N . PHE A 1 95 ? -1.824 2.938 -11.122 1.00 97.81 95 PHE A N 1
ATOM 665 C CA . PHE A 1 95 ? -0.905 3.583 -12.061 1.00 97.81 95 PHE A CA 1
ATOM 666 C C . PHE A 1 95 ? 0.053 2.556 -12.681 1.00 97.81 95 PHE A C 1
ATOM 668 O O . PHE A 1 95 ? 0.281 1.479 -12.120 1.00 97.81 95 PHE A O 1
ATOM 675 N N . ALA A 1 96 ? 0.639 2.912 -13.826 1.00 96.75 96 ALA A N 1
ATOM 676 C CA . ALA A 1 96 ? 1.704 2.164 -14.487 1.00 96.75 96 ALA A CA 1
ATOM 677 C C . ALA A 1 96 ? 2.627 3.126 -15.259 1.00 96.75 96 ALA A C 1
ATOM 679 O O . ALA A 1 96 ? 2.148 3.982 -15.996 1.00 96.75 96 ALA A O 1
ATOM 680 N N . HIS A 1 97 ? 3.942 2.973 -15.098 1.00 89.75 97 HIS A N 1
ATOM 681 C CA . HIS A 1 97 ? 4.987 3.783 -15.742 1.00 89.75 97 HIS A CA 1
ATOM 682 C C . HIS A 1 97 ? 5.632 3.104 -16.962 1.00 89.75 97 HIS A C 1
ATOM 684 O O . HIS A 1 97 ? 6.718 3.485 -17.390 1.00 89.75 97 HIS A O 1
ATOM 690 N N . GLY A 1 98 ? 4.966 2.101 -17.531 1.00 75.50 98 GLY A N 1
ATOM 691 C CA . GLY A 1 98 ? 5.361 1.435 -18.772 1.00 75.50 98 GLY A CA 1
ATOM 692 C C . GLY A 1 98 ? 4.245 1.506 -19.810 1.00 75.50 98 GLY A C 1
ATOM 693 O O . GLY A 1 98 ? 3.092 1.755 -19.454 1.00 75.50 98 GLY A O 1
ATOM 694 N N . ALA A 1 99 ? 4.608 1.301 -21.075 1.00 52.75 99 ALA A N 1
ATOM 695 C CA . ALA A 1 99 ? 3.655 1.053 -22.156 1.00 52.75 99 ALA A CA 1
ATOM 696 C C . ALA A 1 99 ? 3.128 -0.389 -22.102 1.00 52.75 99 ALA A C 1
ATOM 698 O O . ALA A 1 99 ? 3.915 -1.285 -21.712 1.00 52.75 99 ALA A O 1
#

Organism: NCBI:txid1653858

Nearest PDB structures (foldseek):
  3hjf-assembly1_A  TM=3.500E-01  e=2.082E+00  Thermus thermophilus HB27
  4nca-assembly2_B  TM=3.437E-01  e=2.890E+00  Thermus thermophilus
  5gq9-assembly1_B  TM=3.864E-01  e=3.086E+00  Thermus thermophilus HB27
  5xp8-assembly1_A  TM=3.456E-01  e=4.011E+00  Thermus thermophilus HB27

Solvent-accessible surface area (backbone atoms only — not comparable to full-atom values): 5850 Å² total; per-residue (Å²): 116,58,72,46,81,44,46,40,57,60,25,35,43,66,44,73,44,67,59,46,97,87,70,41,77,82,72,68,97,44,69,70,48,41,49,34,34,22,53,24,48,57,68,72,46,79,88,84,56,96,87,61,78,67,34,31,34,35,44,30,66,76,71,60,69,68,58,54,52,39,35,51,58,55,40,59,88,73,33,44,30,39,28,40,43,50,100,93,44,76,77,40,76,76,49,64,79,67,134

Foldseek 3Di:
DAEAEAEQQQLCVLLVFDQDPVRDRPQDPDPSSLVSSLVSLLVPDPDDDPPDDAYEYEYEYDDDPVSVVSNVVSCVVPHQWYWYDYPVDDIHTPDHNDD

Radius of gyration: 13.56 Å; Cα contacts (8 Å, |Δi|>4): 144; chains: 1; bounding box: 36×24×43 Å

Sequence (99 aa):
MENIALDFTAIAAAAGFTPGADGRLNLPATQETADALAVAAIALLPTWQVGDAPISATLTGAGPVWGHLCIAHALHGRVAKLTYAAPNCPAIVVFAHGA

Secondary structure (DSSP, 8-state):
--EE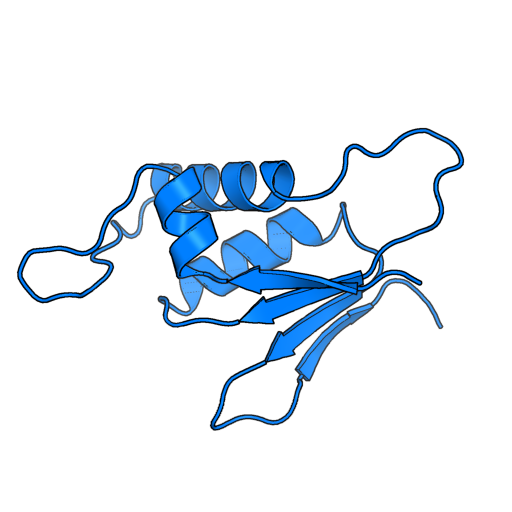EEEHHHHHHHTT----TTSS-----SHHHHHHHHHHHHHTSPPP-TTPPP-EEEEESS--HHHHHHHHHHHHTT-SEEEEEETTEEEEEEEES--

pLDDT: mean 94.39, std 5.97, range [52.75, 98.62]